Protein AF-A0A0G4K058-F1 (afdb_monomer_lite)

Radius of gyration: 21.55 Å; chains: 1; bounding box: 72×58×51 Å

Foldseek 3Di:
DDDDDPDPPPPDPDDPPDPDHPDVCVFPKDFDFPDDDPVRRVVRVVLQLIDTHGQQQKDKDKPNPPDGGSDDPPFFKIKMKIATADPPFKKKKFKAFQRDGPDIDTHYRDIDMDIDGRNPTDDIDIDMDTDPPPPDDDPPDDDDDDDDDDDDDDDDDPDPPPPPDDDPDPPDDDDDD

Structure (mmCIF, N/CA/C/O backbone):
data_AF-A0A0G4K058-F1
#
_entry.id   AF-A0A0G4K058-F1
#
loop_
_atom_site.group_PDB
_atom_site.id
_atom_site.type_symbol
_atom_site.label_atom_id
_atom_site.label_alt_id
_atom_site.label_comp_id
_atom_site.label_asym_id
_atom_site.label_entity_id
_atom_site.label_seq_id
_atom_site.pdbx_PDB_ins_code
_atom_site.Cartn_x
_atom_site.Cartn_y
_atom_site.Cartn_z
_atom_site.occupancy
_atom_site.B_iso_or_equiv
_atom_site.auth_seq_id
_atom_site.auth_comp_id
_atom_site.auth_asym_id
_atom_site.auth_atom_id
_atom_site.pdbx_PDB_model_num
ATOM 1 N N . MET A 1 1 ? 56.801 15.001 7.719 1.00 43.22 1 MET A N 1
ATOM 2 C CA . MET A 1 1 ? 55.597 14.711 8.523 1.00 43.22 1 MET A CA 1
ATOM 3 C C . MET A 1 1 ? 54.436 15.524 7.968 1.00 43.22 1 MET A C 1
ATOM 5 O O . MET A 1 1 ? 54.475 16.742 8.088 1.00 43.22 1 MET A O 1
ATOM 9 N N . PRO A 1 2 ? 53.450 14.877 7.334 1.00 38.25 2 PRO A N 1
ATOM 10 C CA . PRO A 1 2 ? 52.062 15.287 7.507 1.00 38.25 2 PRO A CA 1
ATOM 11 C C . PRO A 1 2 ? 51.204 14.120 8.019 1.00 38.25 2 PRO A C 1
ATOM 13 O O . PRO A 1 2 ? 51.414 12.962 7.658 1.00 38.25 2 PRO A O 1
ATOM 16 N N . CYS A 1 3 ? 50.269 14.463 8.906 1.00 32.84 3 CYS A N 1
ATOM 17 C CA . CYS A 1 3 ? 49.305 13.572 9.537 1.00 32.84 3 CYS A CA 1
ATOM 18 C C . CYS A 1 3 ? 48.403 12.877 8.513 1.00 32.84 3 CYS A C 1
ATOM 20 O O . CYS A 1 3 ? 47.946 13.484 7.545 1.00 32.84 3 CYS A O 1
ATOM 22 N N . GLY A 1 4 ? 48.140 11.599 8.777 1.00 44.91 4 GLY A N 1
ATOM 23 C CA . GLY A 1 4 ? 47.175 10.792 8.051 1.00 44.91 4 GLY A CA 1
ATOM 24 C C . GLY A 1 4 ? 45.728 11.195 8.324 1.00 44.91 4 GLY A C 1
ATOM 25 O O . GLY A 1 4 ? 45.437 11.868 9.309 1.00 44.91 4 GLY A O 1
ATOM 26 N N . CYS A 1 5 ? 44.869 10.769 7.393 1.00 39.16 5 CYS A N 1
ATOM 27 C CA . CYS A 1 5 ? 43.493 10.276 7.555 1.00 39.16 5 CYS A CA 1
ATOM 28 C C . CYS A 1 5 ? 42.751 10.422 6.212 1.00 39.16 5 CYS A C 1
ATOM 30 O O . CYS A 1 5 ? 41.834 11.221 6.075 1.00 39.16 5 CYS A O 1
ATOM 32 N N . LEU A 1 6 ? 43.137 9.631 5.206 1.00 41.97 6 LEU A N 1
ATOM 33 C CA . LEU A 1 6 ? 42.279 9.341 4.050 1.00 41.97 6 LEU A CA 1
ATOM 34 C C . LEU A 1 6 ? 41.738 7.922 4.219 1.00 41.97 6 LEU A C 1
ATOM 36 O O . LEU A 1 6 ? 42.197 6.988 3.571 1.00 41.97 6 LEU A O 1
ATOM 40 N N . THR A 1 7 ? 40.793 7.747 5.141 1.00 47.06 7 THR A N 1
ATOM 41 C CA . THR A 1 7 ? 39.946 6.548 5.149 1.00 47.06 7 THR A CA 1
ATOM 42 C C . THR A 1 7 ? 38.499 7.016 5.054 1.00 47.06 7 THR A C 1
ATOM 44 O O . THR A 1 7 ? 38.042 7.703 5.970 1.00 47.06 7 THR A O 1
ATOM 47 N N . PRO A 1 8 ? 37.764 6.702 3.974 1.00 43.28 8 PRO A N 1
ATOM 48 C CA . PRO A 1 8 ? 36.334 6.953 3.920 1.00 43.28 8 PRO A CA 1
ATOM 49 C C . PRO A 1 8 ? 35.642 6.026 4.928 1.00 43.28 8 PRO A C 1
ATOM 51 O O . PRO A 1 8 ? 35.403 4.845 4.673 1.00 43.28 8 PRO A O 1
ATOM 54 N N . CYS A 1 9 ? 35.360 6.577 6.107 1.00 38.69 9 CYS A N 1
ATOM 55 C CA . CYS A 1 9 ? 34.419 6.045 7.084 1.00 38.69 9 CYS A CA 1
ATOM 56 C C . CYS A 1 9 ? 33.062 5.865 6.382 1.00 38.69 9 CYS A C 1
ATOM 58 O O . CYS A 1 9 ? 32.389 6.844 6.076 1.00 38.69 9 CYS A O 1
ATOM 60 N N . GLY A 1 10 ? 32.698 4.628 6.041 1.00 46.91 10 GLY A N 1
ATOM 61 C CA . GLY A 1 10 ? 31.405 4.335 5.410 1.00 46.91 10 GLY A CA 1
ATOM 62 C C . GLY A 1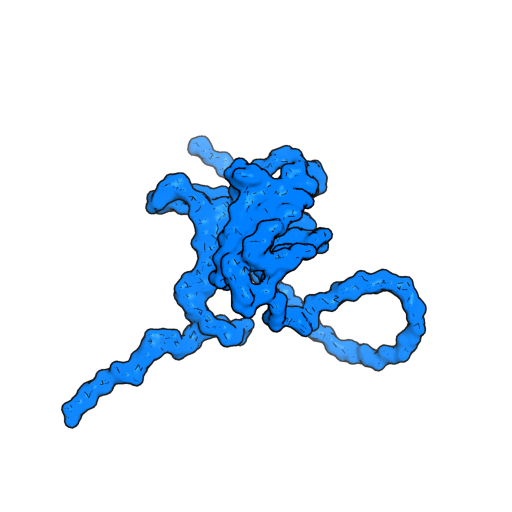 10 ? 31.380 3.159 4.437 1.00 46.91 10 GLY A C 1
ATOM 63 O O . GLY A 1 10 ? 30.333 2.865 3.871 1.00 46.91 10 GLY A O 1
ATOM 64 N N . THR A 1 11 ? 32.491 2.453 4.218 1.00 53.38 11 THR A N 1
ATOM 65 C CA . THR A 1 11 ? 32.510 1.302 3.305 1.00 53.38 11 THR A CA 1
ATOM 66 C C . THR A 1 11 ? 32.670 -0.010 4.067 1.00 53.38 11 THR A C 1
ATOM 68 O O . THR A 1 11 ? 33.783 -0.357 4.443 1.00 53.38 11 THR A O 1
ATOM 71 N N . ARG A 1 12 ? 31.554 -0.753 4.214 1.00 50.38 12 ARG A N 1
ATOM 72 C CA . ARG A 1 12 ? 31.433 -2.231 4.382 1.00 50.38 12 ARG A CA 1
ATOM 73 C C . ARG A 1 12 ? 30.570 -2.740 5.549 1.00 50.38 12 ARG A C 1
ATOM 75 O O . ARG A 1 12 ? 30.703 -3.907 5.901 1.00 50.38 12 ARG A O 1
ATOM 82 N N . GLU A 1 13 ? 29.623 -1.975 6.084 1.00 48.88 13 GLU A N 1
ATOM 83 C CA . GLU A 1 13 ? 28.532 -2.639 6.815 1.00 48.88 13 GLU A CA 1
ATOM 84 C C . GLU A 1 13 ? 27.604 -3.322 5.797 1.00 48.88 13 GLU A C 1
ATOM 86 O O . GLU A 1 13 ? 27.006 -2.683 4.927 1.00 48.88 13 GLU A O 1
ATOM 91 N N . ARG A 1 14 ? 27.568 -4.654 5.837 1.00 57.66 14 ARG A N 1
ATOM 92 C CA . ARG A 1 14 ? 26.728 -5.496 4.981 1.00 57.66 14 ARG A CA 1
ATOM 93 C C . ARG A 1 14 ? 26.077 -6.554 5.847 1.00 57.66 14 ARG A C 1
ATOM 95 O O . ARG A 1 14 ? 26.757 -7.214 6.630 1.00 57.66 14 ARG A O 1
ATOM 102 N N . ASN A 1 15 ? 24.782 -6.769 5.648 1.00 58.50 15 ASN A N 1
ATOM 103 C CA . ASN A 1 15 ? 24.157 -7.987 6.143 1.00 58.50 15 ASN A CA 1
ATOM 104 C C . ASN A 1 15 ? 24.816 -9.198 5.449 1.00 58.50 15 ASN A C 1
ATOM 106 O O . ASN A 1 15 ? 24.984 -9.144 4.229 1.00 58.50 15 ASN A O 1
ATOM 110 N N . PRO A 1 16 ? 25.150 -10.291 6.168 1.00 63.03 16 PRO A N 1
ATOM 111 C CA . PRO A 1 16 ? 25.855 -11.453 5.603 1.00 63.03 16 PRO A CA 1
ATOM 112 C C . PRO A 1 16 ? 25.189 -12.059 4.358 1.00 63.03 16 PRO A C 1
ATOM 114 O O . PRO A 1 16 ? 25.860 -12.681 3.542 1.00 63.03 16 PRO A O 1
ATOM 117 N N . ASN A 1 17 ? 23.882 -11.833 4.195 1.00 65.19 17 ASN A N 1
ATOM 118 C CA . ASN A 1 17 ? 23.062 -12.354 3.103 1.00 65.19 17 ASN A CA 1
ATOM 119 C C . ASN A 1 17 ? 22.700 -11.289 2.040 1.00 65.19 17 ASN A C 1
ATOM 121 O O . ASN A 1 17 ? 21.749 -11.492 1.292 1.00 65.19 17 ASN A O 1
ATOM 125 N N . SER A 1 18 ? 23.385 -10.136 1.991 1.00 58.22 18 SER A N 1
ATOM 126 C CA . SER A 1 18 ? 23.063 -9.027 1.073 1.00 58.22 18 SER A CA 1
ATOM 127 C C . SER A 1 18 ? 24.250 -8.613 0.199 1.00 58.22 18 SER A C 1
ATOM 129 O O . SER A 1 18 ? 25.319 -8.250 0.697 1.00 58.22 18 SER A O 1
ATOM 131 N N . SER A 1 19 ? 24.038 -8.597 -1.120 1.00 61.91 19 SER A N 1
ATOM 132 C CA . SER A 1 19 ? 24.984 -8.074 -2.119 1.00 61.91 19 SER A CA 1
ATOM 133 C C . SER A 1 19 ? 24.982 -6.540 -2.203 1.00 61.91 19 SER A C 1
ATOM 135 O O . SER A 1 19 ? 25.955 -5.944 -2.673 1.00 61.91 19 SER A O 1
ATOM 137 N N . GLU A 1 20 ? 23.946 -5.879 -1.684 1.00 61.56 20 GLU A N 1
ATOM 138 C CA . GLU A 1 20 ? 23.845 -4.419 -1.584 1.00 61.56 20 GLU A CA 1
ATOM 139 C C . GLU A 1 20 ? 24.395 -3.924 -0.226 1.00 61.56 20 GLU A C 1
ATOM 141 O O . GLU A 1 20 ? 24.249 -4.628 0.783 1.00 61.56 20 GLU A O 1
ATOM 146 N N . PRO A 1 21 ? 25.082 -2.762 -0.178 1.00 60.97 21 PRO A N 1
ATOM 147 C CA . PRO A 1 21 ? 25.547 -2.167 1.076 1.00 60.97 21 PRO A CA 1
ATOM 148 C C . PRO A 1 21 ? 24.361 -1.788 1.973 1.00 60.97 21 PRO A C 1
ATOM 150 O O . PRO A 1 21 ? 23.358 -1.276 1.479 1.00 60.97 21 PRO A O 1
ATOM 153 N N . SER A 1 22 ? 24.484 -2.004 3.287 1.00 58.81 22 SER A N 1
ATOM 154 C CA . SER A 1 22 ? 23.492 -1.511 4.246 1.00 58.81 22 SER A CA 1
ATOM 155 C C . SER A 1 22 ? 23.680 -0.003 4.399 1.00 58.81 22 SER A C 1
ATOM 157 O O . SER A 1 22 ? 24.569 0.452 5.116 1.00 58.81 22 SER A O 1
ATOM 159 N N . ILE A 1 23 ? 22.881 0.779 3.679 1.00 65.69 23 ILE A N 1
ATOM 160 C CA . ILE A 1 23 ? 22.829 2.231 3.848 1.00 65.69 23 ILE A CA 1
ATOM 161 C C . ILE A 1 23 ? 21.915 2.521 5.042 1.00 65.69 23 ILE A C 1
ATOM 163 O O . ILE A 1 23 ? 20.846 1.924 5.173 1.00 65.69 23 ILE A O 1
ATOM 167 N N . TYR A 1 24 ? 22.330 3.423 5.935 1.00 61.19 24 TYR A N 1
ATOM 168 C CA . TYR A 1 24 ? 21.476 3.865 7.038 1.00 61.19 24 TYR A CA 1
ATOM 169 C C . TYR A 1 24 ? 20.142 4.389 6.491 1.00 61.19 24 TYR A C 1
ATOM 171 O O . TYR A 1 24 ? 20.127 5.306 5.674 1.00 61.19 24 TYR A O 1
ATOM 179 N N . GLY A 1 25 ? 19.033 3.800 6.946 1.00 63.22 25 GLY A N 1
ATOM 180 C CA . GLY A 1 25 ? 17.689 4.140 6.469 1.00 63.22 25 GLY A CA 1
ATOM 181 C C . GLY A 1 25 ? 17.183 3.317 5.277 1.00 63.22 25 GLY A C 1
ATOM 182 O O . GLY A 1 25 ? 16.114 3.627 4.764 1.00 63.22 25 GLY A O 1
ATOM 183 N N . GLU A 1 26 ? 17.895 2.266 4.854 1.00 67.88 26 GLU A N 1
ATOM 184 C CA . GLU A 1 26 ? 17.441 1.297 3.846 1.00 67.88 26 GLU A CA 1
ATOM 185 C C . GLU A 1 26 ? 17.278 -0.110 4.470 1.00 67.88 26 GLU A C 1
ATOM 187 O O . GLU A 1 26 ? 18.265 -0.705 4.915 1.00 67.88 26 GLU A O 1
ATOM 192 N N . PRO A 1 27 ? 16.060 -0.685 4.521 1.00 79.06 27 PRO A N 1
ATOM 193 C CA . PRO A 1 27 ? 14.802 -0.123 4.033 1.00 79.06 27 PRO A CA 1
ATOM 194 C C . PRO A 1 27 ? 14.324 1.087 4.848 1.00 79.06 27 PRO A C 1
ATOM 196 O O . PRO A 1 27 ? 14.540 1.168 6.060 1.00 79.06 27 PRO A O 1
ATOM 199 N N . SER A 1 28 ? 13.601 1.984 4.183 1.00 85.31 28 SER A N 1
ATOM 200 C CA . SER A 1 28 ? 12.913 3.104 4.821 1.00 85.31 28 SER A CA 1
ATOM 201 C C . SER A 1 28 ? 11.572 2.650 5.392 1.00 85.31 28 SER A C 1
ATOM 203 O O . SER A 1 28 ? 10.829 1.900 4.758 1.00 85.31 28 SER A O 1
ATOM 205 N N . THR A 1 29 ? 11.260 3.106 6.606 1.00 89.25 29 THR A N 1
ATOM 206 C CA . THR A 1 29 ? 9.960 2.883 7.255 1.00 89.25 29 THR A CA 1
ATOM 207 C C . THR A 1 29 ? 9.165 4.176 7.228 1.00 89.25 29 THR A C 1
ATOM 209 O O . THR A 1 29 ? 9.612 5.190 7.763 1.00 89.25 29 THR A O 1
ATOM 212 N N . PHE A 1 30 ? 7.975 4.131 6.644 1.00 90.56 30 PHE A N 1
ATOM 213 C CA . PHE A 1 30 ? 7.075 5.270 6.543 1.00 90.56 30 PHE A CA 1
ATOM 214 C C . PHE A 1 30 ? 5.897 5.062 7.480 1.00 90.56 30 PHE A C 1
ATOM 216 O O . PHE A 1 30 ? 5.231 4.032 7.414 1.00 90.56 30 PHE A O 1
ATOM 223 N N . VAL A 1 31 ? 5.642 6.036 8.351 1.00 92.44 31 VAL A N 1
ATOM 224 C CA . VAL A 1 31 ? 4.563 5.992 9.343 1.00 92.44 31 VAL A CA 1
ATOM 225 C C . VAL A 1 31 ? 3.588 7.117 9.051 1.00 92.44 31 VAL A C 1
ATOM 227 O O . VAL A 1 31 ? 3.979 8.283 8.998 1.00 92.44 31 VAL A O 1
ATOM 230 N N . TYR A 1 32 ? 2.310 6.785 8.913 1.00 91.38 32 TYR A N 1
ATOM 231 C CA . TYR A 1 32 ? 1.262 7.789 8.860 1.00 91.38 32 TYR A CA 1
ATOM 232 C C . TYR A 1 32 ? 0.980 8.318 10.269 1.00 91.38 32 TYR A C 1
ATOM 234 O O . TYR A 1 32 ? 0.617 7.562 11.174 1.00 91.38 32 TYR A O 1
ATOM 242 N N . ALA A 1 33 ? 1.118 9.630 10.455 1.00 91.25 33 ALA A N 1
ATOM 243 C CA . ALA A 1 33 ? 0.897 10.295 11.731 1.00 91.25 33 ALA A CA 1
ATOM 244 C C . ALA A 1 33 ? 0.174 11.635 11.546 1.00 91.25 33 ALA A C 1
ATOM 246 O O . ALA A 1 33 ? 0.430 12.386 10.606 1.00 91.25 33 ALA A O 1
ATOM 247 N N . GLN A 1 34 ? -0.714 11.956 12.489 1.00 86.06 34 GLN A N 1
ATOM 248 C CA . GLN A 1 34 ? -1.324 13.282 12.587 1.00 86.06 34 GLN A CA 1
ATOM 249 C C . GLN A 1 34 ? -0.334 14.230 13.274 1.00 86.06 34 GLN A C 1
ATOM 251 O O . GLN A 1 34 ? -0.291 14.332 14.501 1.00 86.06 34 GLN A O 1
ATOM 256 N N . GLY A 1 35 ? 0.493 14.888 12.461 1.00 87.75 35 GLY A N 1
ATOM 257 C CA . GLY A 1 35 ? 1.579 15.754 12.918 1.00 87.75 35 GLY A CA 1
ATOM 258 C C . GLY A 1 35 ? 2.854 14.992 13.295 1.00 87.75 35 GLY A C 1
ATOM 259 O O . GLY A 1 35 ? 2.873 13.769 13.403 1.00 87.75 35 GLY A O 1
ATOM 260 N N . LEU A 1 36 ? 3.939 15.739 13.511 1.00 87.81 36 LEU A N 1
ATOM 261 C CA . LEU A 1 36 ? 5.292 15.202 13.734 1.00 87.81 36 LEU A CA 1
ATOM 262 C C . LEU A 1 36 ? 5.677 15.103 15.219 1.00 87.81 36 LEU A C 1
ATOM 264 O O . LEU A 1 36 ? 6.851 15.158 15.576 1.00 87.81 36 LEU A O 1
ATOM 268 N N . SER A 1 37 ? 4.691 14.980 16.109 1.00 91.94 37 SER A N 1
ATOM 269 C CA . SER A 1 37 ? 4.967 14.758 17.530 1.00 91.94 37 SER A CA 1
ATOM 270 C C . SER A 1 37 ? 5.333 13.294 17.788 1.00 91.94 37 SER A C 1
ATOM 272 O O . SER A 1 37 ? 4.821 12.393 17.120 1.00 91.94 37 SER A O 1
ATOM 274 N N . GLY A 1 38 ? 6.162 13.035 18.806 1.00 90.56 38 GLY A N 1
ATOM 275 C CA . GLY A 1 38 ? 6.502 11.664 19.208 1.00 90.56 38 GLY A CA 1
ATOM 276 C C . GLY A 1 38 ? 5.260 10.809 19.491 1.00 90.56 38 GLY A C 1
ATOM 277 O O . GLY A 1 38 ? 5.167 9.677 19.025 1.00 90.56 38 GLY A O 1
ATOM 278 N N . ASN A 1 39 ? 4.248 11.382 20.152 1.00 91.88 39 ASN A N 1
ATOM 279 C CA . ASN A 1 39 ? 2.969 10.710 20.397 1.00 91.88 39 ASN A CA 1
ATOM 280 C C . ASN A 1 39 ? 2.198 10.406 19.104 1.00 91.88 39 ASN A C 1
ATOM 282 O O . ASN A 1 39 ? 1.611 9.331 18.986 1.00 91.88 39 ASN A O 1
ATOM 286 N N . GLY A 1 40 ? 2.213 11.319 18.129 1.00 89.56 40 GLY A N 1
ATOM 287 C CA . GLY A 1 40 ? 1.590 11.106 16.821 1.00 89.56 40 GLY A CA 1
ATOM 288 C C . GLY A 1 40 ? 2.221 9.934 16.068 1.00 89.56 40 GLY A C 1
ATOM 289 O O . GLY A 1 40 ? 1.504 9.056 15.586 1.00 89.56 40 GLY A O 1
ATOM 290 N N . ILE A 1 41 ? 3.555 9.873 16.047 1.00 91.69 41 ILE A N 1
ATOM 291 C CA . ILE A 1 41 ? 4.315 8.785 15.414 1.00 91.69 41 ILE A CA 1
ATOM 292 C C . ILE A 1 41 ? 4.049 7.453 16.126 1.00 91.69 41 ILE A C 1
ATOM 294 O O . ILE A 1 41 ? 3.721 6.460 15.478 1.00 91.69 41 ILE A O 1
ATOM 298 N N . LEU A 1 42 ? 4.125 7.425 17.461 1.00 92.38 42 LEU A N 1
ATOM 299 C CA . LEU A 1 42 ? 3.861 6.216 18.250 1.00 92.38 42 LEU A CA 1
ATOM 300 C C . LEU A 1 42 ? 2.433 5.700 18.057 1.00 92.38 42 LEU A C 1
ATOM 302 O O . LEU A 1 42 ? 2.223 4.489 17.986 1.00 92.38 42 LEU A O 1
ATOM 306 N N . ARG A 1 43 ? 1.448 6.597 17.940 1.00 91.38 43 ARG A N 1
ATOM 307 C CA . ARG A 1 43 ? 0.063 6.221 17.638 1.00 91.38 43 ARG A CA 1
ATOM 308 C C . ARG A 1 43 ? -0.050 5.574 16.257 1.00 91.38 43 ARG A C 1
ATOM 310 O O . ARG A 1 43 ? -0.704 4.542 16.150 1.00 91.38 43 ARG A O 1
ATOM 317 N N . GLY A 1 44 ? 0.591 6.142 15.233 1.00 90.81 44 GLY A N 1
ATOM 318 C CA . GLY A 1 44 ? 0.628 5.563 13.884 1.00 90.81 44 GLY A CA 1
ATOM 319 C C . GLY A 1 44 ? 1.258 4.168 13.865 1.00 90.81 44 GLY A C 1
ATOM 320 O O . GLY A 1 44 ? 0.666 3.228 13.338 1.00 90.81 44 GLY A O 1
ATOM 321 N N . LEU A 1 45 ? 2.400 4.008 14.543 1.00 91.75 45 LEU A N 1
ATOM 322 C CA . LEU A 1 45 ? 3.082 2.719 14.699 1.00 91.75 45 LEU A CA 1
ATOM 323 C C . LEU A 1 45 ? 2.201 1.670 15.388 1.00 91.75 45 LEU A C 1
ATOM 325 O O . LEU A 1 45 ? 2.086 0.551 14.896 1.00 91.75 45 LEU A O 1
ATOM 329 N N . ARG A 1 46 ? 1.557 2.024 16.509 1.00 91.19 46 ARG A N 1
ATOM 330 C CA . ARG A 1 46 ? 0.691 1.104 17.269 1.00 91.19 46 ARG A CA 1
ATOM 331 C C . ARG A 1 46 ? -0.529 0.642 16.479 1.00 91.19 46 ARG A C 1
ATOM 333 O O . ARG A 1 46 ? -0.991 -0.470 16.696 1.00 91.19 46 ARG A O 1
ATOM 340 N N . ARG A 1 47 ? -1.042 1.485 15.581 1.00 90.88 47 ARG A N 1
ATOM 341 C CA . ARG A 1 47 ? -2.161 1.139 14.694 1.00 90.88 47 ARG A CA 1
ATOM 342 C C . ARG A 1 47 ? -1.730 0.336 13.465 1.00 90.88 47 ARG A C 1
ATOM 344 O O . ARG A 1 47 ? -2.582 -0.203 12.779 1.00 90.88 47 ARG A O 1
ATOM 351 N N . GLY A 1 48 ? -0.425 0.218 13.210 1.00 91.25 48 GLY A N 1
ATOM 352 C CA . GLY A 1 48 ? 0.087 -0.459 12.021 1.00 91.25 48 GLY A CA 1
ATOM 353 C C . GLY A 1 48 ? -0.012 0.385 10.751 1.00 91.25 48 GLY A C 1
ATOM 354 O O . GLY A 1 48 ? 0.145 -0.163 9.662 1.00 91.25 48 GLY A O 1
ATOM 355 N N . ASN A 1 49 ? -0.202 1.706 10.880 1.00 94.12 49 ASN A N 1
ATOM 356 C CA . ASN A 1 49 ? -0.318 2.647 9.763 1.00 94.12 49 ASN A CA 1
ATOM 357 C C . ASN A 1 49 ? 1.063 2.956 9.191 1.00 94.12 49 ASN A C 1
ATOM 359 O O . ASN A 1 49 ? 1.577 4.072 9.274 1.00 94.12 49 ASN A O 1
ATOM 363 N N . VAL A 1 50 ? 1.688 1.901 8.677 1.00 93.62 50 VAL A N 1
ATOM 364 C CA . VAL A 1 50 ? 3.098 1.824 8.331 1.00 93.62 50 VAL A CA 1
ATOM 365 C C . VAL A 1 50 ? 3.250 1.046 7.033 1.00 93.62 50 VAL A C 1
ATOM 367 O O . VAL A 1 50 ? 2.536 0.069 6.788 1.00 93.62 50 VAL A O 1
ATOM 370 N N . TYR A 1 51 ? 4.221 1.446 6.223 1.00 92.88 51 TYR A N 1
ATOM 371 C CA . TYR A 1 51 ? 4.754 0.610 5.157 1.00 92.88 51 TYR A CA 1
ATOM 372 C C . TYR A 1 51 ? 6.279 0.707 5.115 1.00 92.88 51 TYR A C 1
ATOM 374 O O . TYR A 1 51 ? 6.888 1.612 5.693 1.00 92.88 51 TYR A O 1
ATOM 382 N N . ILE A 1 52 ? 6.895 -0.272 4.461 1.00 90.19 52 ILE A N 1
ATOM 383 C CA . ILE A 1 52 ? 8.345 -0.398 4.349 1.00 90.19 52 ILE A CA 1
ATOM 384 C C . ILE A 1 52 ? 8.697 -0.397 2.867 1.00 90.19 52 ILE A C 1
ATOM 386 O O . ILE A 1 52 ? 8.079 -1.114 2.082 1.00 90.19 52 ILE A O 1
ATOM 390 N N . GLU A 1 53 ? 9.700 0.387 2.492 1.00 87.38 53 GLU A N 1
ATOM 391 C CA . GLU A 1 53 ? 10.120 0.552 1.104 1.00 87.38 53 GLU A CA 1
ATOM 392 C C . GLU A 1 53 ? 11.646 0.470 0.970 1.00 87.38 53 GLU A C 1
ATOM 394 O O . GLU A 1 53 ? 12.381 0.779 1.906 1.00 87.38 53 GLU A O 1
ATOM 399 N N . ARG A 1 54 ? 12.124 0.060 -0.210 1.00 85.69 54 ARG A N 1
ATOM 400 C CA . ARG A 1 54 ? 13.547 0.042 -0.584 1.00 85.69 54 ARG A CA 1
ATOM 401 C C . ARG A 1 54 ? 13.805 0.859 -1.848 1.00 85.69 54 ARG A C 1
ATOM 403 O O . ARG A 1 54 ? 14.157 0.293 -2.891 1.00 85.69 54 ARG A O 1
ATOM 410 N N . GLY A 1 55 ? 13.551 2.163 -1.759 1.00 83.06 55 GLY A N 1
ATOM 411 C CA . GLY A 1 55 ? 13.893 3.150 -2.785 1.00 83.06 55 GLY A CA 1
ATOM 412 C C . GLY A 1 55 ? 13.279 2.903 -4.167 1.00 83.06 55 GLY A C 1
ATOM 413 O O . GLY A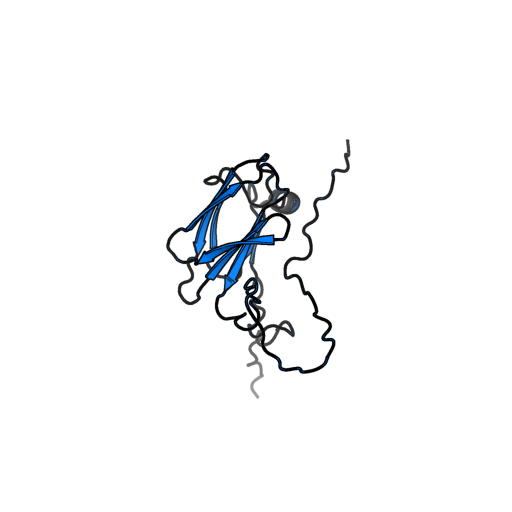 1 55 ? 13.953 3.129 -5.169 1.00 83.06 55 GLY A O 1
ATOM 414 N N . CYS A 1 56 ? 12.037 2.414 -4.245 1.00 88.62 56 CYS A N 1
ATOM 415 C CA . CYS A 1 56 ? 11.319 2.263 -5.517 1.00 88.62 56 CYS A CA 1
ATOM 416 C C . CYS A 1 56 ? 10.417 3.468 -5.851 1.00 88.62 56 CYS A C 1
ATOM 418 O O . CYS A 1 56 ? 9.867 3.540 -6.953 1.00 88.62 56 CYS A O 1
ATOM 420 N N . GLY A 1 57 ? 10.282 4.423 -4.929 1.00 91.50 57 GLY A N 1
ATOM 421 C CA . GLY A 1 57 ? 9.367 5.551 -5.025 1.00 91.50 57 GLY A CA 1
ATOM 422 C C . GLY A 1 57 ? 7.925 5.067 -5.090 1.00 91.50 57 GLY A C 1
ATOM 423 O O . GLY A 1 57 ? 7.242 5.341 -6.077 1.00 91.50 57 GLY A O 1
ATOM 424 N N . LEU A 1 58 ? 7.502 4.278 -4.098 1.00 93.81 58 LEU A N 1
ATOM 425 C CA . LEU A 1 58 ? 6.156 3.713 -4.053 1.00 93.81 58 LEU A CA 1
ATOM 426 C C . LEU A 1 58 ? 5.133 4.819 -3.767 1.00 93.81 58 LEU A C 1
ATOM 428 O O . LEU A 1 58 ? 5.190 5.475 -2.731 1.00 93.81 58 LEU A O 1
ATOM 432 N N . ASP A 1 59 ? 4.158 4.969 -4.659 1.00 95.06 59 ASP A N 1
ATOM 433 C CA . ASP A 1 59 ? 2.937 5.737 -4.416 1.00 95.06 59 ASP A CA 1
ATOM 434 C C . ASP A 1 59 ? 1.744 4.785 -4.441 1.00 95.06 59 ASP A C 1
ATOM 436 O O . ASP A 1 59 ? 1.612 3.954 -5.348 1.00 95.06 59 ASP A O 1
ATOM 440 N N . PHE A 1 60 ? 0.884 4.889 -3.432 1.00 96.12 60 PHE A N 1
ATOM 441 C CA . PHE A 1 60 ? -0.293 4.048 -3.334 1.00 96.12 60 PHE A CA 1
ATOM 442 C C . PHE A 1 60 ? -1.466 4.721 -2.634 1.00 96.12 60 PHE A C 1
ATOM 444 O O . PHE A 1 60 ? -1.316 5.634 -1.827 1.00 96.12 60 PHE A O 1
ATOM 451 N N . SER A 1 61 ? -2.660 4.207 -2.914 1.00 96.38 61 SER A N 1
ATOM 452 C CA . SER A 1 61 ? -3.874 4.528 -2.167 1.00 96.38 61 SER A CA 1
ATOM 453 C C . SER A 1 61 ? -4.720 3.276 -1.964 1.00 96.38 61 SER A C 1
ATOM 455 O O . SER A 1 61 ? -4.839 2.466 -2.887 1.00 96.38 61 SER A O 1
ATOM 457 N N . ILE A 1 62 ? -5.330 3.159 -0.785 1.00 95.31 62 ILE A N 1
ATOM 458 C CA . ILE A 1 62 ? -6.298 2.115 -0.431 1.00 95.31 62 ILE A CA 1
ATOM 459 C C . ILE A 1 62 ? -7.665 2.786 -0.315 1.00 95.31 62 ILE A C 1
ATOM 461 O O . ILE A 1 62 ? -7.778 3.809 0.363 1.00 95.31 62 ILE A O 1
ATOM 465 N N . ASN A 1 63 ? -8.674 2.255 -1.006 1.00 95.31 63 ASN A N 1
ATOM 466 C CA . ASN A 1 63 ? -10.017 2.835 -1.102 1.00 95.31 63 ASN A CA 1
ATOM 467 C C . ASN A 1 63 ? -9.955 4.336 -1.429 1.00 95.31 63 ASN A C 1
ATOM 469 O O . ASN A 1 63 ? -10.475 5.173 -0.704 1.00 95.31 63 ASN A O 1
ATOM 473 N N . GLU A 1 64 ? -9.191 4.694 -2.466 1.00 93.50 64 GLU A N 1
ATOM 474 C CA . GLU A 1 64 ? -8.993 6.092 -2.891 1.00 93.50 64 GLU A CA 1
ATOM 475 C C . GLU A 1 64 ? -8.430 7.028 -1.797 1.00 93.50 64 GLU A C 1
ATOM 477 O O . GLU A 1 64 ? -8.542 8.248 -1.883 1.00 93.50 64 GLU A O 1
ATOM 482 N N . GLY A 1 65 ? -7.762 6.464 -0.786 1.00 92.25 65 GLY A N 1
ATOM 483 C CA . GLY A 1 65 ? -7.160 7.203 0.324 1.00 92.25 65 GLY A CA 1
ATOM 484 C C . GLY A 1 65 ? -8.053 7.311 1.561 1.00 92.25 65 GLY A C 1
ATOM 485 O O . GLY A 1 65 ? -7.644 7.944 2.533 1.00 92.25 65 GLY A O 1
ATOM 486 N N . THR A 1 66 ? -9.237 6.689 1.568 1.00 93.00 66 THR A N 1
ATOM 487 C CA . THR A 1 66 ? -10.089 6.639 2.768 1.00 93.00 66 THR A CA 1
ATOM 488 C C . THR A 1 66 ? -9.623 5.610 3.795 1.00 93.00 66 THR A C 1
ATOM 490 O O . THR A 1 66 ? -10.127 5.613 4.915 1.00 93.00 66 THR A O 1
ATOM 493 N N . ALA A 1 67 ? -8.690 4.728 3.427 1.00 93.12 67 ALA A N 1
ATOM 494 C CA . ALA A 1 67 ? -8.101 3.729 4.308 1.00 93.12 67 ALA A CA 1
ATOM 495 C C . ALA A 1 67 ? -6.570 3.780 4.257 1.00 93.12 67 ALA A C 1
ATOM 497 O O . ALA A 1 67 ? -5.965 4.129 3.238 1.00 93.12 67 ALA A O 1
ATOM 498 N N . LEU A 1 68 ? -5.941 3.404 5.366 1.00 93.62 68 LEU A N 1
ATOM 499 C CA . LEU A 1 68 ? -4.496 3.283 5.497 1.00 93.62 68 LEU A CA 1
ATOM 500 C C . LEU A 1 68 ? -4.091 1.815 5.643 1.00 93.62 68 LEU A C 1
ATOM 502 O O . LEU A 1 68 ? -4.897 0.942 5.959 1.00 93.62 68 LEU A O 1
ATOM 506 N N . SER A 1 69 ? -2.802 1.541 5.430 1.00 92.69 69 SER A N 1
ATOM 507 C CA . SER A 1 69 ? -2.215 0.262 5.842 1.00 92.69 69 SER A CA 1
ATOM 508 C C . SER A 1 69 ? -2.524 0.017 7.324 1.00 92.69 69 SER A C 1
ATOM 510 O O . SER A 1 69 ? -2.498 0.961 8.107 1.00 92.69 69 SER A O 1
ATOM 512 N N . GLY A 1 70 ? -2.841 -1.218 7.706 1.00 91.38 70 GLY A N 1
ATOM 513 C CA . GLY A 1 70 ? -3.160 -1.571 9.093 1.00 91.38 70 GLY A CA 1
ATOM 514 C C . GLY A 1 70 ? -4.577 -1.224 9.567 1.00 91.38 70 GLY A C 1
ATOM 515 O O . GLY A 1 70 ? -4.989 -1.756 10.597 1.00 91.38 70 GLY A O 1
ATOM 516 N N . ASP A 1 71 ? -5.343 -0.411 8.830 1.00 92.62 71 ASP A N 1
ATOM 517 C CA . ASP A 1 71 ? -6.743 -0.158 9.175 1.00 92.62 71 ASP A CA 1
ATOM 518 C C . ASP A 1 71 ? -7.608 -1.416 8.973 1.00 92.62 71 ASP A C 1
ATOM 520 O O . ASP A 1 71 ? -7.394 -2.218 8.060 1.00 92.62 71 ASP A O 1
ATOM 524 N N . ASP A 1 72 ? -8.631 -1.556 9.817 1.00 91.44 72 ASP A N 1
ATOM 525 C CA . ASP A 1 72 ? -9.734 -2.483 9.581 1.00 91.44 72 ASP A CA 1
ATOM 526 C C . ASP A 1 72 ? -10.736 -1.830 8.620 1.00 91.44 72 ASP A C 1
ATOM 528 O O . ASP A 1 72 ? -11.306 -0.776 8.907 1.00 91.44 72 ASP A O 1
ATOM 532 N N . VAL A 1 73 ? -10.926 -2.457 7.463 1.00 87.69 73 VAL A N 1
ATOM 533 C CA . VAL A 1 73 ? -11.782 -1.978 6.367 1.00 87.69 73 VAL A CA 1
ATOM 534 C C . VAL A 1 73 ? -13.194 -2.576 6.399 1.00 87.69 73 VAL A C 1
ATOM 536 O O . VAL A 1 73 ? -13.952 -2.402 5.449 1.00 87.69 73 VAL A O 1
ATOM 539 N N . GLY A 1 74 ? -13.575 -3.258 7.487 1.00 79.38 74 GLY A N 1
ATOM 540 C CA . GLY A 1 74 ? -14.971 -3.593 7.787 1.00 79.38 74 GLY A CA 1
ATOM 541 C C . GLY A 1 74 ? -15.566 -4.771 7.011 1.00 79.38 74 GLY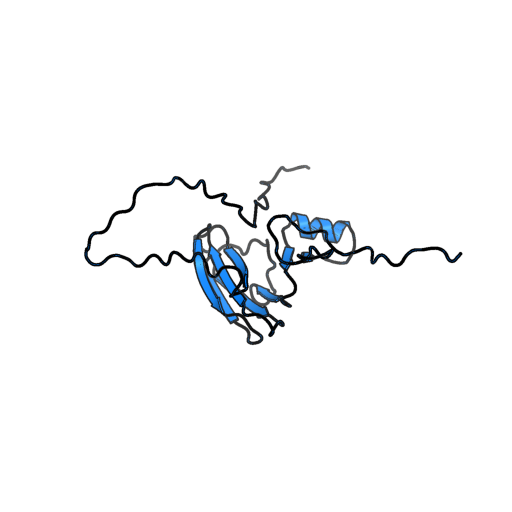 A C 1
ATOM 542 O O . GLY A 1 74 ? -16.783 -4.922 7.005 1.00 79.38 74 GLY A O 1
ATOM 543 N N . GLY A 1 75 ? -14.731 -5.615 6.394 1.00 73.81 75 GLY A N 1
ATOM 544 C CA . GLY A 1 75 ? -15.158 -6.772 5.600 1.00 73.81 75 GLY A CA 1
ATOM 545 C C . GLY A 1 75 ? -15.862 -6.363 4.301 1.00 73.81 75 GLY A C 1
ATOM 546 O O . GLY A 1 75 ? -16.994 -5.895 4.300 1.00 73.81 75 GLY A O 1
ATOM 547 N N . GLY A 1 76 ? -15.208 -6.555 3.158 1.00 87.31 76 GLY A N 1
ATOM 548 C CA . GLY A 1 76 ? -15.767 -6.161 1.864 1.00 87.31 76 GLY A CA 1
ATOM 549 C C . GLY A 1 76 ? -14.700 -5.987 0.797 1.00 87.31 76 GLY A C 1
ATOM 550 O O . GLY A 1 76 ? -13.574 -6.452 0.960 1.00 87.31 76 GLY A O 1
ATOM 551 N N . MET A 1 77 ? -15.058 -5.324 -0.300 1.00 93.56 77 MET A N 1
ATOM 552 C CA . MET A 1 77 ? -14.113 -5.034 -1.374 1.00 93.56 77 MET A CA 1
ATOM 553 C C . MET A 1 77 ? -13.137 -3.933 -0.946 1.00 93.56 77 MET A C 1
ATOM 555 O O . MET A 1 77 ? -13.552 -2.889 -0.446 1.00 93.56 77 MET A O 1
ATOM 559 N N . VAL A 1 78 ? -11.848 -4.172 -1.163 1.00 95.06 78 VAL A N 1
ATOM 560 C CA . VAL A 1 78 ? -10.773 -3.209 -0.923 1.00 95.06 78 VAL A CA 1
ATOM 561 C C . VAL A 1 78 ? -10.106 -2.876 -2.241 1.00 95.06 78 VAL A C 1
ATOM 563 O O . VAL A 1 78 ? -9.580 -3.766 -2.907 1.00 95.06 78 VAL A O 1
ATOM 566 N N . ASP A 1 79 ? -10.096 -1.601 -2.597 1.00 96.31 79 ASP A N 1
ATOM 567 C CA . ASP A 1 79 ? -9.523 -1.112 -3.842 1.00 96.31 79 ASP A CA 1
ATOM 568 C C . ASP A 1 79 ? -8.107 -0.595 -3.622 1.00 96.31 79 ASP A C 1
ATOM 570 O O 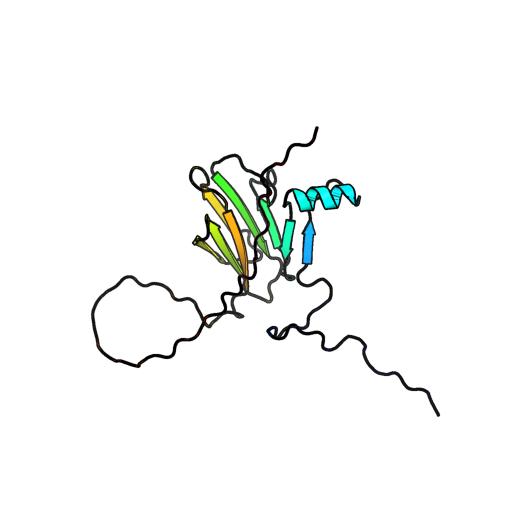. ASP A 1 79 ? -7.856 0.278 -2.791 1.00 96.31 79 ASP A O 1
ATOM 574 N N . TYR A 1 80 ? -7.169 -1.100 -4.414 1.00 97.31 80 TYR A N 1
ATOM 575 C CA . TYR A 1 80 ? -5.782 -0.668 -4.403 1.00 97.31 80 TYR A CA 1
ATOM 576 C C . TYR A 1 80 ? -5.448 0.069 -5.691 1.00 97.31 80 TYR A C 1
ATOM 578 O O . TYR A 1 80 ? -5.828 -0.336 -6.792 1.00 97.31 80 TYR A O 1
ATOM 586 N N . ARG A 1 81 ? -4.653 1.127 -5.556 1.00 97.94 81 ARG A N 1
ATOM 587 C CA . ARG A 1 81 ? -3.947 1.775 -6.663 1.00 97.94 81 ARG A CA 1
ATOM 588 C C . ARG A 1 81 ? -2.480 1.873 -6.293 1.00 97.94 81 ARG A C 1
ATOM 590 O O . ARG A 1 81 ? -2.180 2.427 -5.243 1.00 97.94 81 ARG A O 1
ATOM 597 N N . LEU A 1 82 ? -1.599 1.367 -7.150 1.00 96.69 82 LEU A N 1
ATOM 598 C CA . LEU A 1 82 ? -0.152 1.334 -6.925 1.00 96.69 82 LEU A CA 1
ATOM 599 C C . LEU A 1 82 ? 0.598 1.920 -8.124 1.00 96.69 82 LEU A C 1
ATOM 601 O O . LEU A 1 82 ? 0.224 1.679 -9.275 1.00 96.69 82 LEU A O 1
ATOM 605 N N . THR A 1 83 ? 1.695 2.614 -7.849 1.00 96.31 83 THR A N 1
ATOM 606 C CA . THR A 1 83 ? 2.685 3.099 -8.820 1.00 96.31 83 THR A CA 1
ATOM 607 C C . THR A 1 83 ? 4.073 3.079 -8.204 1.00 96.31 83 THR A C 1
ATOM 609 O O . THR A 1 83 ? 4.219 3.274 -7.002 1.00 96.31 83 THR A O 1
ATOM 612 N N . VAL A 1 84 ? 5.098 2.891 -9.031 1.00 94.81 84 VAL A N 1
ATOM 613 C CA . VAL A 1 84 ? 6.499 3.062 -8.622 1.00 94.81 84 VAL A CA 1
ATOM 614 C C . VAL A 1 84 ? 7.167 4.105 -9.512 1.00 94.81 84 VAL A C 1
ATOM 616 O O . VAL A 1 84 ? 6.926 4.150 -10.723 1.00 94.81 84 VAL A O 1
ATOM 619 N N . ALA A 1 85 ? 7.984 4.968 -8.916 1.00 93.38 85 ALA A N 1
ATOM 620 C CA . ALA A 1 85 ? 8.709 6.003 -9.647 1.00 93.38 85 ALA A CA 1
ATOM 621 C C . ALA A 1 85 ? 9.993 5.463 -10.300 1.00 93.38 85 ALA A C 1
ATOM 623 O O . ALA A 1 85 ? 10.428 5.989 -11.328 1.00 93.38 85 ALA A O 1
ATOM 624 N N . ASP A 1 86 ? 10.587 4.416 -9.718 1.00 90.81 86 ASP A N 1
ATOM 625 C CA . ASP A 1 86 ? 11.802 3.784 -10.225 1.00 90.81 86 ASP A CA 1
ATOM 626 C C . ASP A 1 86 ? 11.574 3.142 -11.605 1.00 90.81 86 ASP A C 1
ATOM 628 O O . ASP A 1 86 ? 10.632 2.383 -11.833 1.00 90.81 86 ASP A O 1
ATOM 632 N N . THR A 1 87 ? 12.469 3.468 -12.535 1.00 89.31 87 THR A N 1
ATOM 633 C CA . THR A 1 87 ? 12.484 2.969 -13.919 1.00 89.31 87 THR A CA 1
ATOM 634 C C . THR A 1 87 ? 13.728 2.146 -14.234 1.00 89.31 87 THR A C 1
ATOM 636 O O . THR A 1 87 ? 13.791 1.520 -15.290 1.00 89.31 87 THR A O 1
ATOM 639 N N . ALA A 1 88 ? 14.714 2.125 -13.334 1.00 88.81 88 ALA A N 1
ATOM 640 C CA . ALA A 1 88 ? 15.949 1.373 -13.516 1.00 88.81 88 ALA A CA 1
ATOM 641 C C . ALA A 1 88 ? 15.744 -0.125 -13.253 1.00 88.81 88 ALA A C 1
ATOM 643 O O . ALA A 1 88 ? 16.483 -0.961 -13.773 1.00 88.81 88 ALA A O 1
ATOM 644 N N . ARG A 1 89 ? 14.743 -0.472 -12.439 1.00 88.56 89 ARG A N 1
ATOM 645 C CA . ARG A 1 89 ? 14.423 -1.844 -12.039 1.00 88.56 89 ARG A CA 1
ATOM 646 C C . ARG A 1 89 ? 12.989 -2.191 -12.403 1.00 88.56 89 ARG A C 1
ATOM 648 O O . ARG A 1 89 ? 12.123 -1.330 -12.519 1.00 88.56 89 ARG A O 1
ATOM 655 N N . ARG A 1 90 ? 12.738 -3.488 -12.569 1.00 90.56 90 ARG A N 1
ATOM 656 C CA . ARG A 1 90 ? 11.390 -4.026 -12.769 1.00 90.56 90 ARG A CA 1
ATOM 657 C C . ARG A 1 90 ? 10.812 -4.455 -11.432 1.00 90.56 90 ARG A C 1
ATOM 659 O O . ARG A 1 90 ? 11.525 -5.074 -10.645 1.00 90.56 90 ARG A O 1
ATOM 666 N N . TYR A 1 91 ? 9.531 -4.184 -11.215 1.00 92.75 91 TYR A N 1
ATOM 667 C CA . TYR A 1 91 ? 8.845 -4.499 -9.966 1.00 92.75 91 TYR A CA 1
ATOM 668 C C . TYR A 1 91 ? 7.560 -5.290 -10.210 1.00 92.75 91 TYR A C 1
ATOM 670 O O . TYR A 1 91 ? 6.916 -5.130 -11.245 1.00 92.75 91 TYR A O 1
ATOM 678 N N . ILE A 1 92 ? 7.180 -6.116 -9.239 1.00 94.75 92 ILE A N 1
ATOM 679 C CA . ILE A 1 92 ? 5.855 -6.734 -9.145 1.00 94.75 92 ILE A CA 1
ATOM 680 C C . ILE A 1 92 ? 5.218 -6.417 -7.793 1.00 94.75 92 ILE A C 1
ATOM 682 O O . ILE A 1 92 ? 5.916 -6.334 -6.785 1.00 94.75 92 ILE A O 1
ATOM 686 N N . ALA A 1 93 ? 3.897 -6.267 -7.780 1.00 95.69 93 ALA A N 1
ATOM 687 C CA . ALA A 1 93 ? 3.071 -6.337 -6.583 1.00 95.69 93 ALA A CA 1
ATOM 688 C C . ALA A 1 93 ? 2.483 -7.742 -6.475 1.00 95.69 93 ALA A C 1
ATOM 690 O O . ALA A 1 93 ? 1.747 -8.163 -7.362 1.00 95.69 93 ALA A O 1
ATOM 691 N N . GLU A 1 94 ? 2.767 -8.448 -5.389 1.00 96.31 94 GLU A N 1
ATOM 692 C CA . GLU A 1 94 ? 2.089 -9.688 -5.023 1.00 96.31 94 GLU A CA 1
ATOM 693 C C . GLU A 1 94 ? 0.986 -9.391 -4.012 1.00 96.31 94 GLU A C 1
ATOM 695 O O . GLU A 1 94 ? 1.236 -8.825 -2.948 1.00 96.31 94 GLU A O 1
ATOM 700 N N . CYS A 1 95 ? -0.241 -9.778 -4.344 1.00 96.19 95 CYS A N 1
ATOM 701 C CA . CYS A 1 95 ? -1.380 -9.685 -3.449 1.00 96.19 95 CYS A CA 1
ATOM 702 C C . CYS A 1 95 ? -1.494 -10.978 -2.645 1.00 96.19 95 CYS A C 1
ATOM 704 O O . CYS A 1 95 ? -1.789 -12.041 -3.192 1.00 96.19 95 CYS A O 1
ATOM 706 N N . ILE A 1 96 ? -1.260 -10.872 -1.342 1.00 96.31 96 ILE A N 1
ATOM 707 C CA . ILE A 1 96 ? -1.282 -11.983 -0.400 1.00 96.31 96 ILE A CA 1
ATOM 708 C C . ILE A 1 96 ? -2.513 -11.838 0.478 1.00 96.31 96 ILE A C 1
ATOM 710 O O . ILE A 1 96 ? -2.687 -10.814 1.134 1.00 96.31 96 ILE A O 1
ATOM 714 N N . VAL A 1 97 ? -3.347 -12.868 0.520 1.00 94.94 97 VAL A N 1
ATOM 715 C CA . VAL A 1 97 ? -4.556 -12.899 1.338 1.00 94.94 97 VAL A CA 1
ATOM 716 C C . VAL A 1 97 ? -4.545 -14.157 2.185 1.00 94.94 97 VAL A C 1
ATOM 718 O O . VAL A 1 97 ? -4.310 -15.245 1.669 1.00 94.94 97 VAL A O 1
ATOM 721 N N . ASP A 1 98 ? -4.720 -13.995 3.496 1.00 94.12 98 ASP A N 1
ATOM 722 C CA . ASP A 1 98 ? -4.670 -15.086 4.480 1.00 94.12 98 ASP A CA 1
ATOM 723 C C . ASP A 1 98 ? -3.426 -15.997 4.367 1.00 94.12 98 ASP A C 1
ATOM 725 O O . ASP A 1 98 ? -3.425 -17.155 4.777 1.00 94.12 98 ASP A O 1
ATOM 729 N N . GLY A 1 99 ? -2.321 -15.447 3.855 1.00 92.81 99 GLY A N 1
ATOM 730 C CA . GLY A 1 99 ? -1.034 -16.130 3.710 1.00 92.81 99 GLY A CA 1
ATOM 731 C C . GLY A 1 99 ? -0.763 -16.712 2.324 1.00 92.81 99 GLY A C 1
ATOM 732 O O . GLY A 1 99 ? 0.361 -17.149 2.082 1.00 92.81 99 GLY A O 1
ATOM 733 N N . GLU A 1 100 ? -1.730 -16.676 1.410 1.00 93.56 100 GLU A N 1
ATOM 734 C CA . GLU A 1 100 ? -1.591 -17.174 0.042 1.00 93.56 100 GLU A CA 1
ATOM 735 C C . GLU A 1 100 ? -1.472 -16.022 -0.962 1.00 93.56 100 GLU A C 1
ATOM 737 O O . GLU A 1 100 ? -2.216 -15.046 -0.891 1.00 93.56 100 GLU A O 1
ATOM 742 N N . CYS A 1 101 ? -0.539 -16.128 -1.911 1.00 93.62 101 CYS A N 1
ATOM 743 C CA . CYS A 1 101 ? -0.439 -15.179 -3.017 1.00 93.62 101 CYS A CA 1
ATOM 744 C C . CYS A 1 101 ? -1.520 -15.493 -4.058 1.00 93.62 101 CYS A C 1
ATOM 746 O O . CYS A 1 101 ? -1.443 -16.510 -4.742 1.00 93.62 101 CYS A O 1
ATOM 748 N N . ILE A 1 102 ? -2.519 -14.618 -4.171 1.00 94.94 102 ILE A N 1
ATOM 749 C CA . ILE A 1 102 ? -3.684 -14.818 -5.043 1.00 94.94 102 ILE A CA 1
ATOM 750 C C . ILE A 1 102 ? -3.560 -14.108 -6.395 1.00 94.94 102 ILE A C 1
ATOM 752 O O . ILE A 1 102 ? -4.293 -14.431 -7.326 1.00 94.94 102 ILE A O 1
ATOM 756 N N . ALA A 1 103 ? -2.669 -13.120 -6.506 1.00 94.06 103 ALA A N 1
ATOM 757 C CA . ALA A 1 103 ? -2.451 -12.365 -7.734 1.00 94.06 103 ALA A CA 1
ATOM 758 C C . ALA A 1 103 ? -1.076 -11.691 -7.736 1.00 94.06 103 ALA A C 1
ATOM 760 O O . ALA A 1 103 ? -0.538 -11.345 -6.683 1.00 94.06 103 ALA A O 1
ATOM 761 N N . SER A 1 104 ? -0.536 -11.451 -8.930 1.00 95.25 104 SER A N 1
ATOM 762 C CA . SER A 1 104 ? 0.693 -10.687 -9.128 1.00 95.25 104 SER A CA 1
ATOM 763 C C . SER A 1 104 ? 0.523 -9.702 -10.280 1.00 95.25 104 SER A C 1
ATOM 765 O O . SER A 1 104 ? -0.016 -10.063 -11.327 1.00 95.25 104 SER A O 1
ATOM 767 N N . TYR A 1 105 ? 0.985 -8.467 -10.092 1.00 95.25 105 TYR A N 1
ATOM 768 C CA . TYR A 1 105 ? 0.849 -7.391 -11.069 1.00 95.25 105 TYR A CA 1
ATOM 769 C C . TYR A 1 105 ? 2.202 -6.732 -11.350 1.00 95.25 105 TYR A C 1
ATOM 771 O O . TYR A 1 105 ? 2.886 -6.345 -10.401 1.00 95.25 105 TYR A O 1
ATOM 779 N N . PRO A 1 106 ? 2.601 -6.548 -12.619 1.00 95.06 106 PRO A N 1
ATOM 780 C CA . PRO A 1 106 ? 3.789 -5.766 -12.945 1.00 95.06 106 PRO A CA 1
ATOM 781 C C . PRO A 1 106 ? 3.577 -4.298 -12.566 1.00 95.06 106 PRO A C 1
ATOM 783 O O . PRO A 1 106 ? 2.539 -3.722 -12.880 1.00 95.06 106 PRO A O 1
ATOM 786 N N . LEU A 1 107 ? 4.567 -3.686 -11.920 1.00 93.75 107 LEU A N 1
ATOM 787 C CA . LEU A 1 107 ? 4.536 -2.279 -11.528 1.00 93.75 107 LEU A CA 1
ATOM 788 C C . LEU A 1 107 ? 5.491 -1.442 -12.374 1.00 93.75 107 LEU A C 1
ATOM 790 O O . LEU A 1 107 ? 6.569 -1.883 -12.774 1.00 93.75 107 LEU A O 1
ATOM 794 N N . GLY A 1 108 ? 5.094 -0.192 -12.577 1.00 92.81 108 GLY 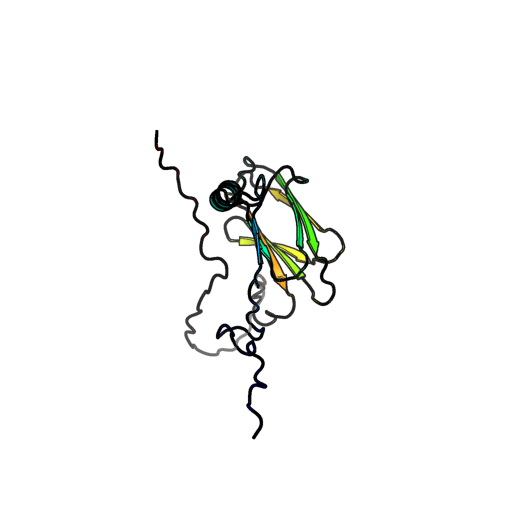A N 1
ATOM 795 C CA . GLY A 1 108 ? 5.904 0.850 -13.185 1.00 92.81 108 GLY A CA 1
ATOM 796 C C . GLY A 1 108 ? 5.297 2.219 -12.897 1.00 92.81 108 GLY A C 1
ATOM 797 O O . GLY A 1 108 ? 4.515 2.388 -11.958 1.00 92.81 108 GLY A O 1
ATOM 798 N N . ARG A 1 109 ? 5.609 3.191 -13.757 1.00 94.88 109 ARG A N 1
ATOM 799 C CA . ARG A 1 109 ? 5.069 4.557 -13.655 1.00 94.88 109 ARG A CA 1
ATOM 800 C C . ARG A 1 109 ? 3.575 4.652 -13.966 1.00 94.88 109 ARG A C 1
ATOM 802 O O . ARG A 1 109 ? 2.936 5.629 -13.591 1.00 94.88 109 ARG A O 1
ATOM 809 N N . GLN A 1 110 ? 3.027 3.671 -14.680 1.00 95.44 110 GLN A N 1
ATOM 810 C CA . GLN A 1 110 ? 1.594 3.590 -14.932 1.00 95.44 110 GLN A CA 1
ATOM 811 C C . GLN A 1 110 ? 0.895 2.957 -13.732 1.00 95.44 110 GLN A C 1
ATOM 813 O O . GLN A 1 110 ? 1.325 1.912 -13.245 1.00 95.44 110 GLN A O 1
ATOM 818 N N . SER A 1 111 ? -0.196 3.579 -13.279 1.00 94.00 111 SER A N 1
ATOM 819 C CA . SER A 1 111 ? -0.966 3.056 -12.156 1.00 94.00 111 SER A CA 1
ATOM 820 C C . SER A 1 111 ? -1.599 1.715 -12.475 1.00 94.00 111 SER A C 1
ATOM 822 O O . SER A 1 111 ? -2.341 1.580 -13.448 1.00 94.00 111 SER A O 1
ATOM 824 N N . VAL A 1 112 ? -1.360 0.760 -11.587 1.00 96.56 112 VAL A N 1
ATOM 825 C CA . VAL A 1 112 ? -2.089 -0.501 -11.531 1.00 96.56 112 VAL A CA 1
ATOM 826 C C . VAL A 1 112 ? -3.218 -0.345 -10.527 1.00 96.56 112 VAL A C 1
ATOM 828 O O . VAL A 1 112 ? -3.019 0.217 -9.449 1.00 96.56 112 VAL A O 1
ATOM 831 N N . ARG A 1 113 ? -4.403 -0.837 -10.888 1.00 97.62 113 ARG A N 1
ATOM 832 C CA . ARG A 1 113 ? -5.572 -0.886 -10.012 1.00 97.62 113 ARG A CA 1
ATOM 833 C C . ARG A 1 113 ? -6.093 -2.309 -9.934 1.00 97.62 113 ARG A C 1
ATOM 835 O O . ARG A 1 113 ? -6.188 -2.974 -10.962 1.00 97.62 113 ARG A O 1
ATOM 842 N N . PHE A 1 114 ? -6.420 -2.753 -8.731 1.00 96.38 114 PHE A N 1
ATOM 843 C CA . PHE A 1 114 ? -7.053 -4.043 -8.491 1.00 96.38 114 PHE A CA 1
ATOM 844 C C . PHE A 1 114 ? -7.832 -4.004 -7.182 1.00 96.38 114 PHE A C 1
ATOM 846 O O . PHE A 1 114 ? -7.538 -3.195 -6.301 1.00 96.38 114 PHE A O 1
ATOM 853 N N . SER A 1 115 ? -8.790 -4.914 -7.059 1.00 95.88 115 SER A N 1
ATOM 854 C CA . SER A 1 115 ? -9.662 -5.010 -5.896 1.00 95.88 115 SER A CA 1
ATOM 855 C C . SER A 1 115 ? -9.504 -6.372 -5.231 1.00 95.88 115 SER A C 1
ATOM 857 O O . SER A 1 115 ? -9.273 -7.381 -5.905 1.00 95.88 115 SER A O 1
ATOM 859 N N . VAL A 1 116 ? -9.615 -6.407 -3.908 1.00 93.75 116 VAL A N 1
ATOM 860 C CA . VAL A 1 116 ? -9.534 -7.625 -3.101 1.00 93.75 116 VAL A CA 1
ATOM 861 C C . VAL A 1 116 ? -10.798 -7.740 -2.269 1.00 93.75 116 VAL A C 1
ATOM 863 O O . VAL A 1 116 ? -11.074 -6.879 -1.441 1.00 93.75 116 VAL A O 1
ATOM 866 N N . ASP A 1 117 ? -11.552 -8.817 -2.461 1.00 92.69 117 ASP A N 1
ATOM 867 C CA . ASP A 1 117 ? -12.700 -9.118 -1.612 1.00 92.69 117 ASP A CA 1
ATOM 868 C C . ASP A 1 117 ? -12.220 -9.717 -0.283 1.00 92.69 117 ASP A C 1
ATOM 870 O O . ASP A 1 117 ? -11.625 -10.797 -0.255 1.00 92.69 117 ASP A O 1
ATOM 874 N N . LEU A 1 118 ? -12.475 -9.004 0.814 1.00 91.88 118 LEU A N 1
ATOM 875 C CA . LEU A 1 118 ? -12.200 -9.415 2.188 1.00 91.88 118 LEU A CA 1
ATOM 876 C C . LEU A 1 118 ? -13.454 -9.818 2.974 1.00 91.88 118 LEU A C 1
ATOM 878 O O . LEU A 1 118 ? -13.367 -10.048 4.174 1.00 91.88 118 LEU A O 1
ATOM 882 N N . SER A 1 119 ? -14.615 -9.968 2.332 1.00 89.62 119 SER A N 1
ATOM 883 C CA . SER A 1 119 ? -15.869 -10.352 3.004 1.00 89.62 119 SER A CA 1
ATOM 884 C C . SER A 1 119 ? -15.781 -11.671 3.787 1.00 89.62 119 SER A C 1
ATOM 886 O O . SER A 1 119 ? -16.517 -11.876 4.750 1.00 89.62 119 SER A O 1
ATOM 888 N N . ARG A 1 120 ? -14.879 -12.575 3.383 1.00 89.12 120 ARG A N 1
ATOM 889 C CA . ARG A 1 120 ? -14.639 -13.884 4.019 1.00 89.12 120 ARG A CA 1
ATOM 890 C C . ARG A 1 120 ? -13.172 -14.139 4.369 1.00 89.12 120 ARG A C 1
ATOM 892 O O . ARG A 1 120 ? -12.793 -15.291 4.562 1.00 89.12 120 ARG A O 1
ATOM 899 N N . ARG A 1 121 ? -12.342 -13.098 4.383 1.00 87.81 121 ARG A N 1
ATOM 900 C CA . ARG A 1 121 ? -10.887 -13.197 4.574 1.00 87.81 121 ARG A CA 1
ATOM 901 C C . ARG A 1 121 ? -10.455 -12.309 5.730 1.00 87.81 121 ARG A C 1
ATOM 903 O O . ARG A 1 121 ? -11.104 -11.307 6.013 1.00 87.81 121 ARG A O 1
ATOM 910 N N . ALA A 1 122 ? -9.387 -12.686 6.424 1.00 90.19 122 ALA A N 1
ATOM 911 C CA . ALA A 1 122 ? -8.980 -12.001 7.647 1.00 90.19 122 ALA A CA 1
ATOM 912 C C . ALA A 1 122 ? -8.067 -10.799 7.379 1.00 90.19 122 ALA A C 1
ATOM 914 O O . ALA A 1 122 ? -8.114 -9.826 8.131 1.00 90.19 122 ALA A O 1
ATOM 915 N N . TRP A 1 123 ? -7.212 -10.870 6.355 1.00 93.44 123 TRP A N 1
ATOM 916 C CA . TRP A 1 123 ? -6.303 -9.777 6.002 1.00 93.44 123 TRP A CA 1
ATOM 917 C C . TRP A 1 123 ? -5.786 -9.881 4.563 1.00 93.44 123 TRP A C 1
ATOM 919 O O . TRP A 1 123 ? -5.675 -10.969 4.001 1.00 93.44 123 TRP A O 1
ATOM 929 N N . ALA A 1 124 ? -5.385 -8.737 4.003 1.00 94.81 124 ALA A N 1
ATOM 930 C CA . ALA A 1 124 ? -4.591 -8.647 2.780 1.00 94.81 124 ALA A CA 1
ATOM 931 C C . ALA A 1 124 ? -3.262 -7.931 3.045 1.00 94.81 124 ALA A C 1
ATOM 933 O O . ALA A 1 124 ? -3.183 -7.013 3.861 1.00 94.81 124 ALA A O 1
ATOM 934 N N . ARG A 1 125 ? -2.213 -8.346 2.336 1.00 95.50 125 ARG A N 1
ATOM 935 C CA . ARG A 1 125 ? -0.893 -7.712 2.311 1.00 95.50 125 ARG A CA 1
ATOM 936 C C . ARG A 1 125 ? -0.422 -7.616 0.872 1.00 95.50 125 ARG A C 1
ATOM 938 O O . ARG A 1 125 ? -0.575 -8.566 0.110 1.00 95.50 125 ARG A O 1
ATOM 945 N N . ILE A 1 126 ? 0.175 -6.486 0.519 1.00 96.25 126 ILE A N 1
ATOM 946 C CA . ILE A 1 126 ? 0.788 -6.295 -0.791 1.00 96.25 126 ILE A CA 1
ATOM 947 C C . ILE A 1 126 ? 2.306 -6.302 -0.619 1.00 96.25 126 ILE A C 1
ATOM 949 O O . ILE A 1 126 ? 2.852 -5.427 0.051 1.00 96.25 126 ILE A O 1
ATOM 953 N N . ASP A 1 127 ? 2.979 -7.277 -1.227 1.00 94.69 127 ASP A N 1
ATOM 954 C CA . ASP A 1 127 ? 4.441 -7.353 -1.250 1.00 94.69 127 ASP A CA 1
ATOM 955 C C . ASP A 1 127 ? 4.959 -6.763 -2.564 1.00 94.69 127 ASP A C 1
ATOM 957 O O . ASP A 1 127 ? 4.597 -7.225 -3.645 1.00 94.69 127 ASP A O 1
ATOM 961 N N . ILE A 1 128 ? 5.840 -5.765 -2.488 1.00 92.38 128 ILE A N 1
ATOM 962 C CA . ILE A 1 128 ? 6.495 -5.181 -3.665 1.00 92.38 128 ILE A CA 1
ATOM 963 C C . ILE A 1 128 ? 7.868 -5.836 -3.838 1.00 92.38 128 ILE A C 1
ATOM 965 O O . ILE A 1 128 ? 8.719 -5.730 -2.954 1.00 92.38 128 ILE A O 1
ATOM 969 N N . ARG A 1 129 ? 8.104 -6.514 -4.967 1.00 89.50 129 ARG A N 1
ATOM 970 C CA . ARG A 1 129 ? 9.350 -7.255 -5.239 1.00 89.50 129 ARG A CA 1
ATOM 971 C C . ARG A 1 129 ? 10.047 -6.779 -6.502 1.00 89.50 129 ARG A C 1
ATOM 973 O O . ARG A 1 129 ? 9.390 -6.408 -7.469 1.00 89.50 129 ARG A O 1
ATOM 980 N N . ARG A 1 130 ? 11.381 -6.836 -6.508 1.00 89.25 130 ARG A N 1
ATOM 981 C CA . ARG A 1 130 ? 12.211 -6.586 -7.695 1.00 89.25 130 ARG A CA 1
ATOM 982 C C . ARG A 1 130 ? 12.283 -7.847 -8.555 1.00 89.25 130 ARG A C 1
ATOM 984 O O . ARG A 1 130 ? 12.557 -8.934 -8.056 1.00 89.25 130 ARG A O 1
ATOM 991 N N . VAL A 1 131 ? 12.086 -7.705 -9.860 1.00 82.50 131 VAL A N 1
ATOM 992 C CA . VAL A 1 131 ? 12.210 -8.806 -10.824 1.00 82.50 131 VAL A CA 1
ATOM 993 C C . VAL A 1 131 ? 13.657 -8.879 -11.301 1.00 82.50 131 VAL A C 1
ATOM 995 O O . VAL A 1 131 ? 14.055 -8.142 -12.205 1.00 82.50 131 VAL A O 1
ATOM 998 N N . GLY A 1 132 ? 14.441 -9.765 -10.689 1.00 67.88 132 GLY A N 1
ATOM 999 C CA . GLY A 1 132 ? 15.847 -9.989 -11.045 1.00 67.88 132 GLY A CA 1
ATOM 1000 C C . GLY A 1 132 ? 16.726 -10.470 -9.891 1.00 67.88 132 GLY A C 1
ATOM 1001 O O . GLY A 1 132 ? 17.712 -11.148 -10.152 1.00 67.88 132 GLY A O 1
ATOM 1002 N N . ASP A 1 133 ? 16.332 -10.203 -8.643 1.00 52.31 133 ASP A N 1
ATOM 1003 C CA . ASP A 1 133 ? 17.083 -10.642 -7.456 1.00 52.31 133 ASP A CA 1
ATOM 1004 C C . ASP A 1 133 ? 16.709 -12.081 -7.019 1.00 52.31 133 ASP A C 1
ATOM 1006 O O . ASP A 1 133 ? 17.502 -12.750 -6.366 1.00 52.31 133 ASP A O 1
ATOM 1010 N N . ASP A 1 134 ? 15.554 -12.600 -7.475 1.00 48.00 134 ASP A N 1
ATOM 1011 C CA . ASP A 1 134 ? 14.980 -13.909 -7.093 1.00 48.00 134 ASP A CA 1
ATOM 1012 C C . ASP A 1 134 ? 14.733 -14.866 -8.284 1.00 48.00 134 ASP A C 1
ATOM 1014 O O . ASP A 1 134 ? 13.862 -15.739 -8.230 1.00 48.00 134 ASP A O 1
ATOM 1018 N N . ALA A 1 135 ? 15.496 -14.759 -9.380 1.00 37.56 135 ALA A N 1
ATOM 1019 C CA . ALA A 1 135 ? 15.358 -15.628 -10.565 1.00 37.56 135 ALA A CA 1
ATOM 1020 C C . ALA A 1 135 ? 15.764 -17.111 -10.337 1.00 37.56 135 ALA A C 1
ATOM 1022 O O . ALA A 1 135 ? 16.213 -17.786 -11.260 1.00 37.56 135 ALA A O 1
ATOM 1023 N N . GLY A 1 136 ? 15.617 -17.626 -9.112 1.00 36.31 136 GLY A N 1
ATOM 1024 C CA . GLY A 1 136 ? 15.978 -18.983 -8.717 1.00 36.31 136 GLY A CA 1
ATOM 1025 C C . GLY A 1 136 ? 14.864 -19.841 -8.112 1.00 36.31 136 GLY A C 1
ATOM 1026 O O . GLY A 1 136 ? 15.074 -21.047 -8.025 1.00 36.31 136 GLY A O 1
ATOM 1027 N N . ARG A 1 137 ? 13.698 -19.317 -7.695 1.00 43.06 137 ARG A N 1
ATOM 1028 C CA . ARG A 1 137 ? 12.610 -20.169 -7.155 1.00 43.06 137 ARG A CA 1
ATOM 1029 C C . ARG A 1 137 ? 11.207 -19.579 -7.328 1.00 43.06 137 ARG A C 1
ATOM 1031 O O . ARG A 1 137 ? 10.602 -19.111 -6.371 1.00 43.06 137 ARG A O 1
ATOM 1038 N N . SER A 1 138 ? 10.626 -19.740 -8.512 1.00 36.69 138 SER A N 1
ATOM 1039 C CA . SER A 1 138 ? 9.182 -19.954 -8.625 1.00 36.69 138 SER A CA 1
ATOM 1040 C C . SER A 1 138 ? 8.950 -21.419 -8.993 1.00 36.69 138 SER A C 1
ATOM 1042 O O . SER A 1 138 ? 9.120 -21.841 -10.133 1.00 36.69 138 SER A O 1
ATOM 1044 N N . HIS A 1 139 ? 8.578 -22.233 -8.002 1.00 31.97 139 HIS A N 1
ATOM 1045 C CA . HIS A 1 139 ? 7.893 -23.487 -8.293 1.00 31.97 139 HIS A CA 1
ATOM 1046 C C . HIS A 1 139 ? 6.479 -23.109 -8.737 1.00 31.97 139 HIS A C 1
ATOM 1048 O O . HIS A 1 139 ? 5.561 -23.002 -7.928 1.00 31.97 139 HIS A O 1
ATOM 1054 N N . LEU A 1 140 ? 6.335 -22.814 -10.029 1.00 37.75 140 LEU A N 1
ATOM 1055 C CA . LEU A 1 140 ? 5.044 -22.850 -10.697 1.00 37.75 140 LEU A CA 1
ATOM 1056 C C . LEU A 1 140 ? 4.541 -24.290 -10.585 1.00 37.75 140 LEU A C 1
ATOM 1058 O O . LEU A 1 140 ? 5.111 -25.207 -11.175 1.00 37.75 140 LEU A O 1
ATOM 1062 N N . ARG A 1 141 ? 3.496 -24.488 -9.782 1.00 30.39 141 ARG A N 1
ATOM 1063 C CA . ARG A 1 141 ? 2.738 -25.734 -9.754 1.00 30.39 141 ARG A CA 1
ATOM 1064 C C . ARG A 1 141 ? 1.946 -25.798 -11.061 1.00 30.39 141 ARG A C 1
ATOM 1066 O O . ARG A 1 141 ? 0.907 -25.160 -11.196 1.00 30.39 141 ARG A O 1
ATOM 1073 N N . ALA A 1 142 ? 2.486 -26.506 -12.046 1.00 30.84 142 ALA A N 1
ATOM 1074 C CA . ALA A 1 142 ? 1.694 -27.037 -13.144 1.00 30.84 142 ALA A CA 1
ATOM 1075 C C . ALA A 1 142 ? 0.958 -28.282 -12.621 1.00 30.84 142 ALA A C 1
ATOM 1077 O O . ALA A 1 142 ? 1.587 -29.188 -12.073 1.00 30.84 142 ALA A O 1
ATOM 1078 N N . GLU A 1 143 ? -0.367 -28.311 -12.741 1.00 33.50 143 GLU A N 1
ATOM 1079 C CA . GLU A 1 143 ? -1.175 -29.511 -12.486 1.00 33.50 143 GLU A CA 1
ATOM 1080 C C . GLU A 1 143 ? -0.964 -30.561 -13.612 1.00 33.50 143 GLU A C 1
ATOM 1082 O O . GLU A 1 143 ? -0.478 -30.217 -14.694 1.00 33.50 143 GLU A O 1
ATOM 1087 N N . PRO A 1 144 ? -1.241 -31.858 -13.361 1.00 35.66 144 PRO A N 1
ATOM 1088 C CA . PRO A 1 144 ? -0.414 -32.957 -13.858 1.00 35.66 144 PRO A CA 1
ATOM 1089 C C . PRO A 1 144 ? -0.900 -33.586 -15.171 1.00 35.66 144 PRO A C 1
ATOM 1091 O O . PRO A 1 144 ? -2.089 -33.832 -15.368 1.00 35.66 144 PRO A O 1
ATOM 1094 N N . GLY A 1 145 ? 0.053 -33.982 -16.020 1.00 27.50 145 GLY A N 1
ATOM 1095 C CA . GLY A 1 145 ? -0.198 -34.802 -17.203 1.00 27.50 145 GLY A CA 1
ATOM 1096 C C . GLY A 1 145 ? 1.039 -35.583 -17.651 1.00 27.50 145 GLY A C 1
ATOM 1097 O O . GLY A 1 145 ? 1.917 -35.023 -18.285 1.00 27.50 145 GLY A O 1
ATOM 1098 N N . ALA A 1 146 ? 1.035 -36.886 -17.347 1.00 28.84 146 ALA A N 1
ATOM 1099 C CA . ALA A 1 146 ? 1.794 -37.970 -17.987 1.00 28.84 146 ALA A CA 1
ATOM 1100 C C . ALA A 1 146 ? 3.341 -38.012 -17.860 1.00 28.84 146 ALA A C 1
ATOM 1102 O O . ALA A 1 146 ? 4.072 -37.355 -18.585 1.00 28.84 146 ALA A O 1
ATOM 1103 N N . ARG A 1 147 ? 3.780 -38.903 -16.952 1.00 32.72 147 ARG A N 1
ATOM 1104 C CA . ARG A 1 147 ? 4.858 -39.919 -17.056 1.00 32.72 147 ARG A CA 1
ATOM 1105 C C . ARG A 1 147 ? 6.067 -39.594 -17.952 1.00 32.72 147 ARG A C 1
ATOM 1107 O O . ARG A 1 147 ? 5.935 -39.601 -19.165 1.00 32.72 147 ARG A O 1
ATOM 1114 N N . ASP A 1 148 ? 7.256 -39.509 -17.349 1.00 28.73 148 ASP A N 1
ATOM 1115 C CA . ASP A 1 148 ? 8.307 -40.515 -17.571 1.00 28.73 148 ASP A CA 1
ATOM 1116 C C . ASP A 1 148 ? 9.491 -40.362 -16.603 1.00 28.73 148 ASP A C 1
ATOM 1118 O O . ASP A 1 148 ? 9.671 -39.347 -15.933 1.00 28.73 148 ASP A O 1
ATOM 1122 N N . ALA A 1 149 ? 10.203 -41.475 -16.449 1.00 32.62 149 ALA A N 1
ATOM 1123 C CA . ALA A 1 149 ? 11.074 -41.831 -15.343 1.00 32.62 149 ALA A CA 1
ATOM 1124 C C . ALA A 1 149 ? 12.454 -41.152 -15.356 1.00 32.62 149 ALA A C 1
ATOM 1126 O O . ALA A 1 149 ? 13.041 -40.906 -16.405 1.00 32.62 149 ALA A O 1
ATOM 1127 N N . GLY A 1 150 ? 13.023 -40.963 -14.163 1.00 28.03 150 GLY A N 1
ATOM 1128 C CA . GLY A 1 150 ? 14.422 -40.575 -13.986 1.00 28.03 150 GLY A CA 1
ATOM 1129 C C . GLY A 1 150 ? 14.694 -40.119 -12.559 1.00 28.03 150 GLY A C 1
ATOM 1130 O O . GLY A 1 150 ? 14.366 -38.997 -12.192 1.00 28.03 150 GLY A O 1
ATOM 1131 N N . GLY A 1 151 ? 15.239 -41.015 -11.737 1.00 28.23 151 GLY A N 1
ATOM 1132 C CA . GLY A 1 151 ? 15.544 -40.751 -10.335 1.00 28.23 151 GLY A CA 1
ATOM 1133 C C . GLY A 1 151 ? 16.796 -39.898 -10.124 1.00 28.23 151 GLY A C 1
ATOM 1134 O O . GLY A 1 151 ? 17.766 -39.997 -10.871 1.00 28.23 151 GLY A O 1
ATOM 1135 N N . TYR A 1 152 ? 16.795 -39.141 -9.029 1.00 28.66 152 TYR A N 1
ATOM 1136 C CA . TYR A 1 152 ? 17.991 -38.886 -8.232 1.00 28.66 152 TYR A CA 1
ATOM 1137 C C . TYR A 1 152 ? 17.572 -38.751 -6.765 1.00 28.66 152 TYR A C 1
ATOM 1139 O O . TYR A 1 152 ? 16.587 -38.082 -6.452 1.00 28.66 152 TYR A O 1
ATOM 1147 N N . ALA A 1 153 ? 18.268 -39.476 -5.895 1.00 28.92 153 ALA A N 1
ATOM 1148 C CA . ALA A 1 153 ? 17.980 -39.570 -4.476 1.00 28.92 153 ALA A CA 1
ATOM 1149 C C . ALA A 1 153 ? 18.458 -38.323 -3.715 1.00 28.92 153 ALA A C 1
ATOM 1151 O O . ALA A 1 153 ? 19.531 -37.797 -3.988 1.00 28.92 153 ALA A O 1
ATOM 1152 N N . ASP A 1 154 ? 17.601 -37.906 -2.785 1.00 30.03 154 ASP A N 1
ATOM 1153 C CA . ASP A 1 154 ? 17.867 -37.415 -1.429 1.00 30.03 154 ASP A CA 1
ATOM 1154 C C . ASP A 1 154 ? 19.121 -36.563 -1.169 1.00 30.03 154 ASP A C 1
ATOM 1156 O O . ASP A 1 154 ? 20.233 -37.067 -1.052 1.00 30.03 154 ASP A O 1
ATOM 1160 N N . GLU A 1 155 ? 18.893 -35.276 -0.901 1.00 29.22 155 GLU A N 1
ATOM 1161 C CA . GLU A 1 155 ? 19.587 -34.625 0.206 1.00 29.22 155 GLU A CA 1
ATOM 1162 C C . GLU A 1 155 ? 18.625 -33.634 0.873 1.00 29.22 155 GLU A C 1
ATOM 1164 O O . GLU A 1 155 ? 18.167 -32.646 0.287 1.00 29.22 155 GLU A O 1
ATOM 1169 N N . SER A 1 156 ? 18.259 -33.947 2.111 1.00 36.75 156 SER A N 1
ATOM 1170 C CA . SER A 1 156 ? 17.446 -33.130 3.001 1.00 36.75 156 SER A CA 1
ATOM 1171 C C . SER A 1 156 ? 18.097 -31.764 3.250 1.00 36.75 156 SER A C 1
ATOM 1173 O O . SER A 1 156 ? 18.873 -31.589 4.189 1.00 36.75 156 SER A O 1
ATOM 1175 N N . VAL A 1 157 ? 17.761 -30.765 2.433 1.00 29.62 157 VAL A N 1
ATOM 1176 C CA . VAL A 1 157 ? 18.146 -29.373 2.689 1.00 29.62 157 VAL A CA 1
ATOM 1177 C C . VAL A 1 157 ? 17.061 -28.710 3.526 1.00 29.62 157 VAL A C 1
ATOM 1179 O O . VAL A 1 157 ? 15.995 -28.331 3.037 1.00 29.62 157 VAL A O 1
ATOM 1182 N N . SER A 1 158 ? 17.361 -28.556 4.812 1.00 28.66 158 SER A N 1
ATOM 1183 C CA . SER A 1 158 ? 16.645 -27.705 5.758 1.00 28.66 158 SER A CA 1
ATOM 1184 C C . SER A 1 158 ? 16.531 -26.285 5.200 1.00 28.66 158 SER A C 1
ATOM 1186 O O . SER A 1 158 ? 17.453 -25.476 5.297 1.00 28.66 158 SER A O 1
ATOM 1188 N N . VAL A 1 159 ? 15.394 -25.973 4.577 1.00 27.72 159 VAL A N 1
ATOM 1189 C CA . VAL A 1 159 ? 15.120 -24.633 4.059 1.00 27.72 159 VAL A CA 1
ATOM 1190 C C . VAL A 1 159 ? 14.893 -23.709 5.247 1.00 27.72 159 VAL A C 1
ATOM 1192 O O . VAL A 1 159 ? 13.853 -23.757 5.907 1.00 27.72 159 VAL A O 1
ATOM 1195 N N . SER A 1 160 ? 15.867 -22.835 5.491 1.00 28.47 160 SER A N 1
ATOM 1196 C CA . SER A 1 160 ? 15.681 -21.633 6.293 1.00 28.47 160 SER A CA 1
ATOM 1197 C C . SER A 1 160 ? 14.622 -20.772 5.608 1.00 28.47 160 SER A C 1
ATOM 1199 O O . SER A 1 160 ? 14.902 -19.962 4.725 1.00 28.47 160 SER A O 1
ATOM 1201 N N . ARG A 1 161 ? 13.362 -20.993 5.988 1.00 30.42 161 ARG A N 1
ATOM 1202 C CA . ARG A 1 161 ? 12.278 -20.042 5.778 1.00 30.42 161 ARG A CA 1
ATOM 1203 C C . ARG A 1 161 ? 12.650 -18.823 6.611 1.00 30.42 161 ARG A C 1
ATOM 1205 O O . ARG A 1 161 ? 12.292 -18.758 7.782 1.00 30.42 161 ARG A O 1
ATOM 1212 N N . GLN A 1 162 ? 13.411 -17.889 6.049 1.00 24.27 162 GLN A N 1
ATOM 1213 C CA . GLN A 1 162 ? 13.451 -16.540 6.591 1.00 24.27 162 GLN A CA 1
ATOM 1214 C C . GLN A 1 162 ? 12.248 -15.803 6.007 1.00 24.27 162 GLN A C 1
ATOM 1216 O O . GLN A 1 162 ? 12.312 -15.344 4.867 1.00 24.27 162 GLN A O 1
ATOM 1221 N N . PRO A 1 163 ? 11.116 -15.712 6.730 1.00 27.14 163 PRO A N 1
ATOM 1222 C CA . PRO A 1 163 ? 10.086 -14.773 6.347 1.00 27.14 163 PRO A CA 1
ATOM 1223 C C . PRO A 1 163 ? 10.705 -13.379 6.460 1.00 27.14 163 PRO A C 1
ATOM 1225 O O . PRO A 1 163 ? 10.983 -12.913 7.564 1.00 27.14 163 PRO A O 1
ATOM 1228 N N . LEU A 1 164 ? 10.869 -12.674 5.342 1.00 31.58 164 LEU A N 1
ATOM 1229 C CA . LEU A 1 164 ? 11.171 -11.236 5.334 1.00 31.58 164 LEU A CA 1
ATOM 1230 C C . LEU A 1 164 ? 9.975 -10.374 5.808 1.00 31.58 164 LEU A C 1
ATOM 1232 O O . LEU A 1 164 ? 9.874 -9.202 5.479 1.00 31.58 164 LEU A O 1
ATOM 1236 N N . CYS A 1 165 ? 9.088 -10.951 6.626 1.00 30.00 165 CYS A N 1
ATOM 1237 C CA . CYS A 1 165 ? 8.046 -10.296 7.412 1.00 30.00 165 CYS A CA 1
ATOM 1238 C C . CYS A 1 165 ? 7.682 -11.213 8.592 1.00 30.00 165 CYS A C 1
ATOM 1240 O O . CYS A 1 165 ? 6.741 -12.009 8.547 1.00 30.00 165 CYS A O 1
ATOM 1242 N N . ARG A 1 166 ? 8.476 -11.141 9.662 1.00 24.12 166 ARG A N 1
ATOM 1243 C CA . ARG A 1 166 ? 8.147 -11.747 10.954 1.00 24.12 166 ARG A CA 1
ATOM 1244 C C . ARG A 1 166 ? 7.110 -10.845 11.633 1.00 24.12 166 ARG A C 1
ATOM 1246 O O . ARG A 1 166 ? 7.460 -9.752 12.045 1.00 24.12 166 ARG A O 1
ATOM 1253 N N . ARG A 1 167 ? 5.858 -11.322 11.702 1.00 25.25 167 ARG A N 1
ATOM 1254 C CA . ARG A 1 167 ? 4.765 -10.909 12.614 1.00 25.25 167 ARG A CA 1
ATOM 1255 C C . ARG A 1 167 ? 4.795 -9.445 13.087 1.00 25.25 167 ARG A C 1
ATOM 1257 O O . ARG A 1 167 ? 5.474 -9.133 14.060 1.00 25.25 167 ARG A O 1
ATOM 1264 N N . VAL A 1 168 ? 3.930 -8.604 12.524 1.00 27.14 168 VAL A N 1
ATOM 1265 C CA . VAL A 1 168 ? 3.371 -7.484 13.297 1.00 27.14 168 VAL A CA 1
ATOM 1266 C C . VAL A 1 168 ? 2.133 -8.034 14.003 1.00 27.14 168 VAL A C 1
ATOM 1268 O O . VAL A 1 168 ? 1.239 -8.590 13.367 1.00 27.14 168 VAL A O 1
ATOM 1271 N N . TYR A 1 169 ? 2.161 -8.019 15.332 1.00 29.02 169 TYR A N 1
ATOM 1272 C CA . TYR A 1 169 ? 1.133 -8.603 16.185 1.00 29.02 169 TYR A CA 1
ATOM 1273 C C . TYR A 1 169 ? -0.200 -7.861 16.026 1.00 29.02 169 TYR A C 1
ATOM 1275 O O . TYR A 1 169 ? -0.239 -6.637 16.106 1.00 29.02 169 TYR A O 1
ATOM 1283 N N . ARG A 1 170 ? -1.300 -8.617 15.932 1.00 24.92 170 ARG A N 1
ATOM 1284 C CA . ARG A 1 170 ? -2.570 -8.214 16.541 1.00 24.92 170 ARG A CA 1
ATOM 1285 C C . ARG A 1 170 ? -2.366 -8.377 18.047 1.00 24.92 170 ARG A C 1
ATOM 1287 O O . ARG A 1 170 ? -2.391 -9.503 18.539 1.00 24.92 170 ARG A O 1
AT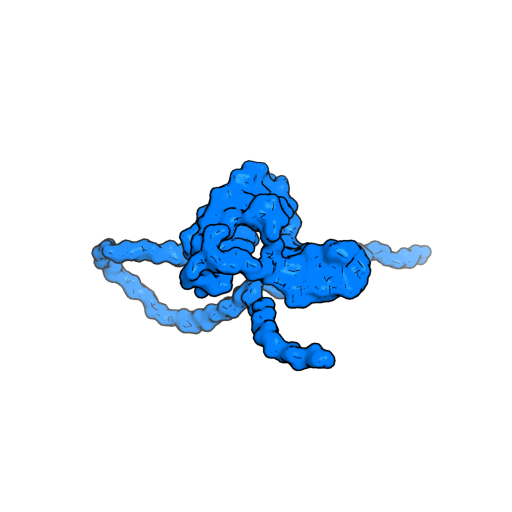OM 1294 N N . LEU A 1 171 ? -2.090 -7.289 18.764 1.00 26.44 171 LEU A N 1
ATOM 1295 C CA . LEU A 1 171 ? -2.367 -7.276 20.197 1.00 26.44 171 LEU A CA 1
ATOM 1296 C C . LEU A 1 171 ? -3.890 -7.260 20.306 1.00 26.44 171 LEU A C 1
ATOM 1298 O O . LEU A 1 171 ? -4.536 -6.276 19.951 1.00 26.44 171 LEU A O 1
ATOM 1302 N N . ALA A 1 172 ? -4.451 -8.412 20.677 1.00 26.64 172 ALA A N 1
ATOM 1303 C CA . ALA A 1 172 ? -5.783 -8.458 21.253 1.00 26.64 172 ALA A CA 1
ATOM 1304 C C . ALA A 1 172 ? -5.817 -7.453 22.412 1.00 26.64 172 ALA A C 1
ATOM 1306 O O . ALA A 1 172 ? -4.814 -7.287 23.108 1.00 26.64 172 ALA A O 1
ATOM 1307 N N . GLY A 1 173 ? -6.928 -6.730 22.522 1.00 33.53 173 GLY A N 1
ATOM 1308 C CA . GLY A 1 173 ? -7.094 -5.696 23.527 1.00 33.53 173 GLY A CA 1
ATOM 1309 C C . GLY A 1 173 ? -6.875 -6.252 24.925 1.00 33.53 173 GLY A C 1
ATOM 1310 O O . GLY A 1 173 ? -7.443 -7.283 25.264 1.00 33.53 173 GLY A O 1
ATOM 1311 N N . ASP A 1 174 ? -6.094 -5.518 25.704 1.00 28.11 174 ASP A N 1
ATOM 1312 C CA . ASP A 1 174 ? -6.279 -5.473 27.141 1.00 28.11 174 ASP A CA 1
ATOM 1313 C C . ASP A 1 174 ? -6.785 -4.066 27.453 1.00 28.11 174 ASP A C 1
ATOM 1315 O O . ASP A 1 174 ? -6.136 -3.056 27.153 1.00 28.11 174 ASP A O 1
ATOM 1319 N N . GLU A 1 175 ? -8.013 -4.041 27.958 1.00 33.56 175 GLU A N 1
ATOM 1320 C CA . GLU A 1 175 ? -8.652 -2.913 28.616 1.00 33.56 175 GLU A CA 1
ATOM 1321 C C . GLU A 1 175 ? -7.732 -2.368 29.708 1.00 33.56 175 GLU A C 1
ATOM 1323 O O . GLU A 1 175 ? -7.205 -3.131 30.512 1.00 33.56 175 GLU A O 1
ATOM 1328 N N . TYR A 1 176 ? -7.597 -1.048 29.775 1.00 32.09 176 TYR A N 1
ATOM 1329 C CA . TYR A 1 176 ? -7.305 -0.378 31.034 1.00 32.09 176 TYR A CA 1
ATOM 1330 C C . TYR A 1 176 ? -8.189 0.867 31.098 1.00 32.09 176 TYR A C 1
ATOM 1332 O O . TYR A 1 176 ? -8.094 1.738 30.227 1.00 32.09 176 TYR A O 1
ATOM 1340 N N . GLU A 1 177 ? -9.093 0.856 32.085 1.00 31.98 177 GLU A N 1
ATOM 1341 C CA . GLU A 1 177 ? -9.798 2.027 32.629 1.00 31.98 177 GLU A CA 1
ATOM 1342 C C . GLU A 1 177 ? -8.844 3.192 32.926 1.00 31.98 177 GLU A C 1
ATOM 1344 O O . GLU A 1 177 ? -7.691 2.939 33.357 1.00 31.98 177 GLU A O 1
#

Sequence (177 aa):
MPCGCLTPCGTRERNPNSSEPSIYGEPSTFVYAQGLSGNGILRGLRRGNVYIERGCGLDFSINEGTALSGDDVGGGMVDYRLTVADTARRYIAECIVDGECIASYPLGRQSVRFSVDLSRRAWARIDIRRVGDDAGRSHLRAEPGARDAGGYADESVSVSRQPLCRRVYRLAGDEYE

Organism: NCBI:txid1109412

pLDDT: mean 70.73, std 27.23, range [24.12, 97.94]

Secondary structure (DSSP, 8-state):
--------TTS----TT-SS---TT-SEEEE--SSSSHHHHHHHHHHT-EEEESSS-EEEEEGGGTB-TT----SSEEEEEEEE---SS-EEEEEEETTEEEEEEEESSSPEEEEEE-TT-S-EEEEEEETTS-TT-----PPP-------------------SS------------